Protein AF-R9IP20-F1 (afdb_monomer_lite)

Sequence (118 aa):
MFQKGMLQEALDYWNAAVARAPQTWQAYLRRGNRFQKLGRYKEALADYEQCFLIQDSPRLTDGLHSMAQLHEILEDYPAAIHDRERIINCLKEEYHTTSGEGINSQLREIERLKALIS

Radius of gyration: 16.02 Å; chains: 1; bounding box: 35×22×43 Å

Secondary structure (DSSP, 8-state):
-HHHHHHHHHHHHHHHHHTTS---HHHHHHHHHHHHHTT-HHHHHHHHHHHHHTPPSSPPSHHHHHHHHHHHHTT-HHHHHHHHHHHHHHHHHHH---SSHHHHHHHHHHHHHHHHH-

Structure (mmCIF, N/CA/C/O backbone):
data_AF-R9IP20-F1
#
_entry.id   AF-R9IP20-F1
#
loop_
_atom_site.group_PDB
_atom_site.id
_atom_site.type_symbol
_atom_site.label_atom_id
_atom_site.label_alt_id
_atom_site.label_comp_id
_atom_site.label_asym_id
_atom_site.label_entity_id
_atom_site.label_seq_id
_atom_site.pdbx_PDB_ins_code
_atom_site.Cartn_x
_atom_site.Cartn_y
_atom_site.Cartn_z
_atom_site.occupancy
_atom_site.B_iso_or_equiv
_atom_site.auth_seq_id
_atom_site.auth_comp_id
_atom_site.auth_asym_id
_atom_site.auth_atom_id
_atom_site.pdbx_PDB_model_num
ATOM 1 N N . MET A 1 1 ? -18.326 -0.448 -27.156 1.00 45.75 1 MET A N 1
ATOM 2 C CA . MET A 1 1 ? -17.419 -1.602 -27.375 1.00 45.75 1 MET A CA 1
ATOM 3 C C . MET A 1 1 ? -15.950 -1.218 -27.625 1.00 45.75 1 MET A C 1
ATOM 5 O O . MET A 1 1 ? -15.119 -2.109 -27.613 1.00 45.75 1 MET A O 1
ATOM 9 N N . PHE A 1 2 ? -15.584 0.067 -27.738 1.00 48.47 2 PHE A N 1
ATOM 10 C CA . PHE A 1 2 ? -14.192 0.490 -27.992 1.00 48.47 2 PHE A CA 1
ATOM 11 C C . PHE A 1 2 ? -13.239 0.383 -26.785 1.00 48.47 2 PHE A C 1
ATOM 13 O O . PHE A 1 2 ? -12.068 0.057 -26.945 1.00 48.47 2 PHE A O 1
ATOM 20 N N . GLN A 1 3 ? -13.740 0.590 -25.565 1.00 50.59 3 GLN A N 1
ATOM 21 C CA . GLN A 1 3 ? -12.896 0.697 -24.368 1.00 50.59 3 GLN A CA 1
ATOM 22 C C . GLN A 1 3 ? -12.200 -0.625 -23.996 1.00 50.59 3 GLN A C 1
ATOM 24 O O . GLN A 1 3 ? -11.031 -0.614 -23.630 1.00 50.59 3 GLN A O 1
ATOM 29 N N . LYS A 1 4 ? -12.883 -1.771 -24.155 1.00 51.72 4 LYS A N 1
ATOM 30 C CA . LYS A 1 4 ? -12.310 -3.101 -23.873 1.00 51.72 4 LYS A CA 1
ATOM 31 C C . LYS A 1 4 ? -11.199 -3.498 -24.856 1.00 51.72 4 LYS A C 1
ATOM 33 O O . LYS A 1 4 ? -10.219 -4.088 -24.423 1.00 5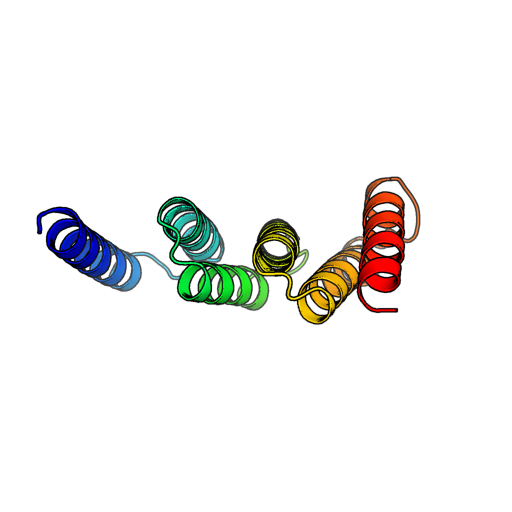1.72 4 LYS A O 1
ATOM 38 N N . GLY A 1 5 ? -11.332 -3.156 -26.141 1.00 59.88 5 GLY A N 1
ATOM 39 C CA . GLY A 1 5 ? -10.322 -3.475 -27.161 1.00 59.88 5 GLY A CA 1
ATOM 40 C C . GLY A 1 5 ? -9.026 -2.686 -26.967 1.00 59.88 5 GLY A C 1
ATOM 41 O O . GLY A 1 5 ? -7.949 -3.267 -26.932 1.00 59.88 5 GLY A O 1
ATOM 42 N N . MET A 1 6 ? -9.142 -1.380 -26.706 1.00 57.88 6 MET A N 1
ATOM 43 C CA . MET A 1 6 ? -7.983 -0.517 -26.434 1.00 57.88 6 MET A CA 1
ATOM 44 C C . MET A 1 6 ? -7.293 -0.859 -25.104 1.00 57.88 6 MET A C 1
ATOM 46 O O . MET A 1 6 ? -6.081 -0.710 -24.975 1.00 57.88 6 MET A O 1
ATOM 50 N N . LEU A 1 7 ? -8.056 -1.335 -24.111 1.00 58.38 7 LEU A N 1
ATOM 51 C CA . LEU A 1 7 ? -7.513 -1.835 -22.845 1.00 58.38 7 LEU A CA 1
ATOM 52 C C . LEU A 1 7 ? -6.666 -3.097 -23.043 1.00 58.38 7 LEU A C 1
ATOM 54 O O . LEU A 1 7 ? -5.625 -3.217 -22.399 1.00 58.38 7 LEU A O 1
ATOM 58 N N . GLN A 1 8 ? -7.094 -4.007 -23.923 1.00 61.00 8 GLN A N 1
ATOM 59 C CA . GLN A 1 8 ? -6.366 -5.241 -24.214 1.00 61.00 8 GLN A CA 1
ATOM 60 C C . GLN A 1 8 ? -5.093 -4.974 -25.029 1.00 61.00 8 GLN A C 1
ATOM 62 O O . GLN A 1 8 ? -4.034 -5.485 -24.687 1.00 61.00 8 GLN A O 1
ATOM 67 N N . GLU A 1 9 ? -5.147 -4.092 -26.028 1.00 62.69 9 GLU A N 1
ATOM 68 C CA . GLU A 1 9 ? -3.946 -3.693 -26.777 1.00 62.69 9 GLU A CA 1
ATOM 69 C C . GLU A 1 9 ? -2.934 -2.950 -25.900 1.00 62.69 9 GLU A C 1
ATOM 71 O O . GLU A 1 9 ? -1.733 -3.204 -25.987 1.00 62.69 9 GLU A O 1
ATOM 76 N N . ALA A 1 10 ? -3.399 -2.064 -25.011 1.00 63.00 10 ALA A N 1
ATOM 77 C CA . ALA A 1 10 ? -2.523 -1.418 -24.041 1.00 63.00 10 ALA A CA 1
ATOM 78 C C . ALA A 1 10 ? -1.863 -2.466 -23.138 1.00 63.00 10 ALA A C 1
ATOM 80 O O . ALA A 1 10 ? -0.656 -2.429 -22.926 1.00 63.00 10 ALA A O 1
ATOM 81 N N . LEU A 1 11 ? -2.641 -3.424 -22.638 1.00 64.50 11 LEU A N 1
ATOM 82 C CA . LEU A 1 11 ? -2.153 -4.554 -21.856 1.00 64.50 11 LEU A CA 1
ATOM 83 C C . LEU A 1 11 ? -1.049 -5.339 -22.551 1.00 64.50 11 LEU A C 1
ATOM 85 O O . LEU A 1 11 ? 0.000 -5.574 -21.954 1.00 64.50 11 LEU A O 1
ATOM 89 N N . ASP A 1 12 ? -1.281 -5.715 -23.801 1.00 70.69 12 ASP A N 1
ATOM 90 C CA . ASP A 1 12 ? -0.350 -6.521 -24.580 1.00 70.69 12 ASP A CA 1
ATOM 91 C C . ASP A 1 12 ? 0.921 -5.721 -24.897 1.00 70.69 12 ASP A C 1
ATOM 93 O O . ASP A 1 12 ? 2.033 -6.241 -24.768 1.00 70.69 12 ASP A O 1
ATOM 97 N N . TYR A 1 13 ? 0.782 -4.422 -25.185 1.00 65.31 13 TYR A N 1
ATOM 98 C CA . TYR A 1 13 ? 1.908 -3.500 -25.340 1.00 65.31 13 TYR A CA 1
ATOM 99 C C . TYR A 1 13 ? 2.738 -3.382 -24.051 1.00 65.31 13 TYR A C 1
ATOM 101 O O . TYR A 1 13 ? 3.968 -3.441 -24.095 1.00 65.31 13 TYR A O 1
ATOM 109 N N . TRP A 1 14 ? 2.091 -3.275 -22.885 1.00 60.09 14 TRP A N 1
ATOM 110 C CA . TRP A 1 14 ? 2.772 -3.187 -21.588 1.00 60.09 14 TRP A CA 1
ATOM 111 C C . TRP A 1 14 ? 3.408 -4.514 -21.161 1.00 60.09 14 TRP A C 1
ATOM 113 O O . TRP A 1 14 ? 4.510 -4.505 -20.615 1.00 60.09 14 TRP A O 1
ATOM 123 N N . ASN A 1 15 ? 2.772 -5.651 -21.440 1.00 63.28 15 ASN A N 1
ATOM 124 C CA . ASN A 1 15 ? 3.336 -6.976 -21.183 1.00 63.28 15 ASN A CA 1
ATOM 125 C C . ASN A 1 15 ? 4.578 -7.224 -22.052 1.00 63.28 15 ASN A C 1
ATOM 127 O O . ASN A 1 15 ? 5.607 -7.666 -21.542 1.00 63.28 15 ASN A O 1
ATOM 131 N N . ALA A 1 16 ? 4.527 -6.855 -23.335 1.00 64.00 16 ALA A N 1
ATOM 132 C CA . ALA A 1 16 ? 5.681 -6.920 -24.230 1.00 64.00 16 ALA A CA 1
ATOM 133 C C . ALA A 1 16 ? 6.797 -5.936 -23.830 1.00 64.00 16 ALA A C 1
ATOM 135 O O . ALA A 1 16 ? 7.978 -6.246 -23.995 1.00 64.00 16 ALA A O 1
ATOM 136 N N . ALA A 1 17 ? 6.445 -4.765 -23.289 1.00 58.25 17 ALA A N 1
ATOM 137 C CA . ALA A 1 17 ? 7.410 -3.796 -22.775 1.00 58.25 17 ALA A CA 1
ATOM 138 C C . ALA A 1 17 ? 8.107 -4.295 -21.500 1.00 58.25 17 ALA A C 1
ATOM 140 O O . ALA A 1 17 ? 9.321 -4.165 -21.395 1.00 58.25 17 ALA A O 1
ATOM 141 N N .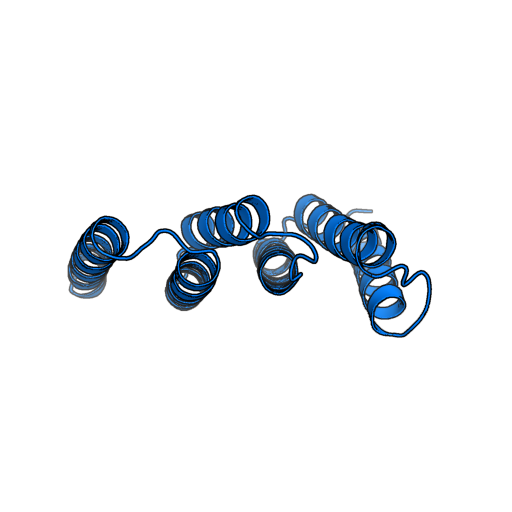 VAL A 1 18 ? 7.385 -4.925 -20.566 1.00 57.25 18 VAL A N 1
ATOM 142 C CA . VAL A 1 18 ? 7.984 -5.529 -19.359 1.00 57.25 18 VAL A CA 1
ATOM 143 C C . VAL A 1 18 ? 8.817 -6.769 -19.685 1.00 57.25 18 VAL A C 1
ATOM 145 O O . VAL A 1 18 ? 9.829 -7.001 -19.037 1.00 57.25 18 VAL A O 1
ATOM 148 N N . ALA A 1 19 ? 8.478 -7.510 -20.742 1.00 61.41 19 ALA A N 1
ATOM 149 C CA . ALA A 1 19 ? 9.325 -8.592 -21.246 1.00 61.41 19 ALA A CA 1
ATOM 150 C C . ALA A 1 19 ? 10.654 -8.101 -21.865 1.00 61.41 19 ALA A C 1
ATOM 152 O O . ALA A 1 19 ? 11.571 -8.899 -22.045 1.00 61.41 19 ALA A O 1
ATOM 153 N N . ARG A 1 20 ? 10.761 -6.809 -22.219 1.00 56.44 20 ARG A N 1
ATOM 154 C CA . ARG A 1 20 ? 11.929 -6.215 -22.901 1.00 56.44 20 ARG A CA 1
ATOM 155 C C . ARG A 1 20 ? 12.686 -5.177 -22.073 1.00 56.44 20 ARG A C 1
ATOM 157 O O . ARG A 1 20 ? 13.824 -4.861 -22.410 1.00 56.44 20 ARG A O 1
ATOM 164 N N . ALA A 1 21 ? 12.077 -4.634 -21.024 1.00 56.78 21 ALA A N 1
ATOM 165 C CA . ALA A 1 21 ? 12.726 -3.732 -20.087 1.00 56.78 21 ALA A CA 1
ATOM 166 C C . ALA A 1 21 ? 13.398 -4.538 -18.966 1.00 56.78 21 ALA A C 1
ATOM 168 O O . ALA A 1 21 ? 12.850 -5.557 -18.540 1.00 56.78 21 ALA A O 1
ATOM 169 N N . PRO A 1 22 ? 14.551 -4.092 -18.440 1.00 62.28 22 PRO A N 1
ATOM 170 C CA . PRO A 1 22 ? 15.051 -4.638 -17.188 1.00 62.28 22 PRO A CA 1
ATOM 171 C C . PRO A 1 22 ? 13.947 -4.517 -16.128 1.00 62.28 22 PRO A C 1
ATOM 173 O O . PRO A 1 22 ? 13.324 -3.461 -15.995 1.00 62.28 22 PRO A O 1
ATOM 176 N N . GLN A 1 23 ? 13.670 -5.619 -15.428 1.00 71.81 23 GLN A N 1
ATOM 177 C CA . GLN A 1 23 ? 12.670 -5.709 -14.362 1.00 71.81 23 GLN A CA 1
ATOM 178 C C . GLN A 1 23 ? 13.137 -4.897 -13.150 1.00 71.81 23 GLN A C 1
ATOM 180 O O . GLN A 1 23 ? 13.583 -5.451 -12.152 1.00 71.81 23 GLN A O 1
ATOM 185 N N . THR A 1 24 ? 13.103 -3.572 -13.259 1.00 87.62 24 THR A N 1
ATOM 186 C CA . THR A 1 24 ? 13.487 -2.673 -12.175 1.00 87.62 24 THR A CA 1
ATOM 187 C C . THR A 1 24 ? 12.267 -2.271 -11.366 1.00 87.62 24 THR A C 1
ATOM 189 O O . THR A 1 24 ? 11.145 -2.204 -11.879 1.00 87.62 24 THR A O 1
ATOM 192 N N . TRP A 1 25 ? 12.477 -1.937 -10.096 1.00 92.00 25 TRP A N 1
ATOM 193 C CA . TRP A 1 25 ? 11.387 -1.492 -9.236 1.00 92.00 25 TRP A CA 1
ATOM 194 C C . TRP A 1 25 ? 10.688 -0.242 -9.794 1.00 92.00 25 TRP A C 1
ATOM 196 O O . TRP A 1 25 ? 9.467 -0.123 -9.706 1.00 92.00 25 TRP A O 1
ATOM 206 N N . GLN A 1 26 ? 11.421 0.661 -10.466 1.00 91.56 26 GLN A N 1
ATOM 207 C CA . GLN A 1 26 ? 10.836 1.849 -11.099 1.00 91.56 26 GLN A CA 1
ATOM 208 C C . GLN A 1 26 ? 9.841 1.476 -12.203 1.00 91.56 26 GLN A C 1
ATOM 210 O O . GLN A 1 26 ? 8.860 2.194 -12.410 1.00 91.56 26 GLN A O 1
ATOM 215 N N . ALA A 1 27 ? 10.099 0.393 -12.943 1.00 89.25 27 ALA A N 1
ATOM 216 C CA . ALA A 1 27 ? 9.213 -0.065 -14.006 1.00 89.25 27 ALA A CA 1
ATOM 217 C C . ALA A 1 27 ? 7.884 -0.563 -13.423 1.00 89.25 27 ALA A C 1
ATOM 219 O O . ALA A 1 27 ? 6.824 -0.142 -13.893 1.00 89.25 27 ALA A O 1
ATOM 220 N N . TYR A 1 28 ? 7.939 -1.362 -12.353 1.00 91.50 28 TYR A N 1
ATOM 221 C CA . TYR A 1 28 ? 6.749 -1.814 -11.632 1.00 91.50 28 TYR A CA 1
ATOM 222 C C . TYR A 1 28 ? 5.972 -0.645 -11.018 1.00 91.50 28 TYR A C 1
ATOM 224 O O . TYR A 1 28 ? 4.775 -0.525 -11.264 1.00 91.50 28 TYR A O 1
ATOM 232 N N . LEU A 1 29 ? 6.641 0.306 -10.352 1.00 94.44 29 LEU A N 1
ATOM 233 C CA . LEU A 1 29 ? 5.980 1.506 -9.821 1.00 94.44 29 LEU A CA 1
ATOM 234 C C . LEU A 1 29 ? 5.252 2.293 -10.918 1.00 94.44 29 LEU A C 1
ATOM 236 O O . LEU A 1 29 ? 4.111 2.728 -10.750 1.00 94.44 29 LEU A O 1
ATOM 240 N N . ARG A 1 30 ? 5.900 2.492 -12.073 1.00 92.56 30 ARG A N 1
ATOM 241 C CA . ARG A 1 30 ? 5.305 3.223 -13.201 1.00 92.56 30 ARG A CA 1
ATOM 242 C C . ARG A 1 30 ? 4.130 2.466 -13.807 1.00 92.56 30 ARG A C 1
ATOM 244 O O . ARG A 1 30 ? 3.144 3.113 -14.155 1.00 92.56 30 ARG A O 1
ATOM 251 N N . ARG A 1 31 ? 4.217 1.140 -13.943 1.00 90.38 31 ARG A N 1
ATOM 252 C CA . ARG A 1 31 ? 3.136 0.313 -14.493 1.00 90.38 31 ARG A CA 1
ATOM 253 C C . ARG A 1 31 ? 1.942 0.245 -13.536 1.00 90.38 31 ARG A C 1
ATOM 255 O O . ARG A 1 31 ? 0.827 0.513 -13.985 1.00 90.38 31 ARG A O 1
ATOM 262 N N . GLY A 1 32 ? 2.180 0.089 -12.233 1.00 94.50 32 GLY A N 1
ATOM 263 C CA . GLY A 1 32 ? 1.146 0.164 -11.198 1.00 94.50 32 GLY A CA 1
ATOM 264 C C . GLY A 1 32 ? 0.378 1.488 -11.237 1.00 94.50 32 GLY A C 1
ATOM 265 O O . GLY A 1 32 ? -0.849 1.495 -11.325 1.00 94.50 32 GLY A O 1
ATOM 266 N N . ASN A 1 33 ? 1.093 2.612 -11.363 1.00 94.12 33 ASN A N 1
ATOM 267 C CA . ASN A 1 33 ? 0.490 3.940 -11.549 1.00 94.12 33 ASN A CA 1
ATOM 268 C C . ASN A 1 33 ? -0.406 4.036 -12.793 1.00 94.12 33 ASN A C 1
ATOM 270 O O . ASN A 1 33 ? -1.413 4.750 -12.798 1.00 94.12 33 ASN A O 1
ATOM 274 N N . ARG A 1 34 ? -0.048 3.348 -13.884 1.00 91.31 34 ARG A N 1
ATOM 275 C CA . ARG A 1 34 ? -0.879 3.306 -15.096 1.00 91.31 34 ARG A CA 1
ATOM 276 C C . ARG A 1 34 ? -2.106 2.433 -14.892 1.00 91.31 34 ARG A C 1
ATOM 278 O O . ARG A 1 34 ? -3.191 2.865 -15.270 1.00 91.31 34 ARG A O 1
ATOM 285 N N . PHE A 1 35 ? -1.964 1.269 -14.267 1.00 90.88 35 PHE A N 1
ATOM 286 C CA . PHE A 1 35 ? -3.101 0.410 -13.950 1.00 90.88 35 PHE A CA 1
ATOM 287 C C . PHE A 1 35 ? -4.088 1.086 -12.999 1.00 90.88 35 PHE A C 1
ATOM 289 O O . PHE A 1 35 ? -5.285 1.079 -13.284 1.00 90.88 35 PHE A O 1
ATOM 296 N N . GLN A 1 36 ? -3.609 1.787 -11.970 1.00 92.88 36 GLN A N 1
ATOM 297 C CA . GLN A 1 36 ? -4.463 2.559 -11.067 1.00 92.88 36 GLN A CA 1
ATOM 298 C C . GLN A 1 36 ? -5.274 3.619 -11.825 1.00 92.88 36 GLN A C 1
ATOM 300 O O . GLN A 1 36 ? -6.489 3.700 -11.658 1.00 92.88 36 GLN A O 1
ATOM 305 N N . LYS A 1 37 ? -4.639 4.386 -12.725 1.00 91.06 37 LYS A N 1
ATOM 306 C CA . LYS A 1 37 ? -5.331 5.382 -13.569 1.00 91.06 37 LYS A CA 1
ATOM 307 C C . LYS A 1 37 ? -6.362 4.772 -14.522 1.00 91.06 37 LYS A C 1
ATOM 309 O O . LYS A 1 37 ? -7.284 5.465 -14.935 1.00 91.06 37 LYS A O 1
ATOM 314 N N . LEU A 1 38 ? -6.202 3.500 -14.879 1.00 89.50 38 LEU A N 1
ATOM 315 C CA . LEU A 1 38 ? -7.135 2.748 -15.721 1.00 89.50 38 LEU A CA 1
ATOM 316 C C . LEU A 1 38 ? -8.233 2.033 -14.911 1.00 89.50 38 LEU A C 1
ATOM 318 O O . LEU A 1 38 ? -9.019 1.295 -15.501 1.00 89.50 38 LEU A O 1
ATOM 322 N N . GLY A 1 39 ? -8.283 2.205 -13.584 1.00 89.19 39 GLY A N 1
ATOM 323 C CA . GLY A 1 39 ? -9.225 1.497 -12.706 1.00 89.19 39 GLY A CA 1
ATOM 324 C C . GLY A 1 39 ? -8.890 0.015 -12.497 1.00 89.19 39 GLY A C 1
ATOM 325 O O . GLY A 1 39 ? -9.695 -0.746 -11.967 1.00 89.19 39 GLY A O 1
ATOM 326 N N . ARG A 1 40 ? -7.703 -0.422 -12.926 1.00 91.50 40 ARG A N 1
ATOM 327 C CA . ARG A 1 40 ? -7.228 -1.807 -12.834 1.00 91.50 40 ARG A CA 1
ATOM 328 C C . ARG A 1 40 ? -6.473 -2.018 -11.535 1.00 91.50 40 ARG A C 1
ATOM 330 O O . ARG A 1 40 ? -5.251 -2.119 -11.486 1.00 91.50 40 ARG A O 1
ATOM 337 N N . TYR A 1 41 ? -7.239 -1.977 -10.457 1.00 93.56 41 TYR A N 1
ATOM 338 C CA . TYR A 1 41 ? -6.701 -1.875 -9.110 1.00 93.56 41 TYR A CA 1
ATOM 339 C C . TYR A 1 41 ? -5.956 -3.131 -8.657 1.00 93.56 41 TYR A C 1
ATOM 341 O O . TYR A 1 41 ? -4.903 -3.014 -8.041 1.00 93.56 41 TYR A O 1
ATOM 349 N N . LYS A 1 42 ? -6.422 -4.326 -9.035 1.00 92.75 42 LYS A N 1
ATOM 350 C CA . LYS A 1 42 ? -5.743 -5.585 -8.685 1.00 92.75 42 LYS A CA 1
ATOM 351 C C . LYS A 1 42 ? -4.345 -5.664 -9.296 1.00 92.75 42 LYS A C 1
ATOM 353 O O . LYS A 1 42 ? -3.392 -6.041 -8.625 1.00 92.75 42 LYS A O 1
ATOM 358 N N . GLU A 1 43 ? -4.220 -5.279 -10.560 1.00 92.00 43 GLU A N 1
ATOM 359 C CA . GLU A 1 43 ? -2.943 -5.259 -11.267 1.00 92.00 43 GLU A CA 1
ATOM 360 C C . GLU A 1 43 ? -2.025 -4.151 -10.743 1.00 92.00 43 GLU A C 1
ATOM 362 O O . GLU A 1 43 ? -0.819 -4.359 -10.638 1.00 92.00 43 GLU A O 1
ATOM 367 N N . ALA A 1 44 ? -2.589 -3.002 -10.355 1.00 95.69 44 ALA A N 1
ATOM 368 C CA . ALA A 1 44 ? -1.831 -1.935 -9.711 1.00 95.69 44 ALA A CA 1
ATOM 369 C C . ALA A 1 44 ? -1.226 -2.380 -8.372 1.00 95.69 44 ALA A C 1
ATOM 371 O O . ALA A 1 44 ? -0.035 -2.178 -8.155 1.00 95.69 44 ALA A O 1
ATOM 372 N N . LEU A 1 45 ? -2.021 -3.029 -7.514 1.00 97.12 45 LEU A N 1
ATOM 373 C CA . LEU A 1 45 ? -1.563 -3.568 -6.229 1.00 97.12 45 LEU A CA 1
ATOM 374 C C . LEU A 1 45 ? -0.436 -4.589 -6.413 1.00 97.12 45 LEU A C 1
ATOM 376 O O . LEU A 1 45 ? 0.585 -4.499 -5.738 1.00 97.12 45 LEU A O 1
ATOM 380 N N . ALA A 1 46 ? -0.586 -5.517 -7.364 1.00 94.44 46 ALA A N 1
ATOM 381 C CA . ALA A 1 46 ? 0.449 -6.506 -7.661 1.00 94.44 46 ALA A CA 1
ATOM 382 C C . ALA A 1 46 ? 1.771 -5.849 -8.097 1.00 94.44 46 ALA A C 1
ATOM 384 O O . ALA A 1 46 ? 2.844 -6.259 -7.655 1.00 94.44 46 ALA A O 1
ATOM 385 N N . ASP A 1 47 ? 1.701 -4.811 -8.930 1.00 94.94 47 ASP A N 1
ATOM 386 C CA . ASP A 1 47 ? 2.881 -4.070 -9.374 1.00 94.94 47 ASP A CA 1
ATOM 387 C C . ASP A 1 47 ? 3.529 -3.255 -8.255 1.00 94.94 47 ASP A C 1
ATOM 389 O O . ASP A 1 47 ? 4.754 -3.211 -8.157 1.00 94.94 47 ASP A O 1
ATOM 393 N N . TYR A 1 48 ? 2.744 -2.615 -7.395 1.00 97.31 48 TYR A N 1
ATOM 394 C CA . TYR A 1 48 ? 3.296 -1.894 -6.252 1.00 97.31 48 TYR A CA 1
ATOM 395 C C . TYR A 1 48 ? 3.976 -2.831 -5.250 1.00 97.31 48 TYR A C 1
ATOM 397 O O . TYR A 1 48 ? 5.051 -2.497 -4.751 1.00 97.31 48 TYR A O 1
ATOM 405 N N . GLU A 1 49 ? 3.424 -4.025 -5.033 1.00 96.94 49 GLU A N 1
ATOM 406 C CA . GLU A 1 49 ? 4.057 -5.041 -4.192 1.00 96.94 49 GLU A CA 1
ATOM 407 C C . GLU A 1 49 ? 5.379 -5.521 -4.804 1.00 96.94 49 GLU A C 1
ATOM 409 O O . GLU A 1 49 ? 6.409 -5.526 -4.133 1.00 96.94 49 GLU A O 1
ATOM 414 N N . GLN A 1 50 ? 5.390 -5.847 -6.103 1.00 93.81 50 GLN A N 1
ATOM 415 C CA . GLN A 1 50 ? 6.628 -6.224 -6.792 1.00 93.81 50 GLN A CA 1
ATOM 416 C C . GLN A 1 50 ? 7.669 -5.107 -6.733 1.00 93.81 50 GLN A C 1
ATOM 418 O O . GLN A 1 50 ? 8.830 -5.385 -6.448 1.00 93.81 50 GLN A O 1
ATOM 423 N N . CYS A 1 51 ? 7.260 -3.848 -6.929 1.00 94.88 51 CYS A N 1
ATOM 424 C CA . CYS A 1 51 ? 8.140 -2.694 -6.772 1.00 94.88 51 CYS A CA 1
ATOM 425 C C . CYS A 1 51 ? 8.843 -2.704 -5.412 1.00 94.88 51 CYS A C 1
ATOM 427 O O . CYS A 1 51 ? 10.051 -2.509 -5.375 1.00 94.88 51 CYS A O 1
ATOM 429 N N . PHE A 1 52 ? 8.120 -2.928 -4.315 1.00 95.38 52 PHE A N 1
ATOM 430 C CA . PHE A 1 52 ? 8.710 -2.940 -2.976 1.00 95.38 52 PHE A CA 1
ATOM 431 C C . PHE A 1 52 ? 9.634 -4.148 -2.746 1.00 95.38 52 PHE A C 1
ATOM 433 O O . PHE A 1 52 ? 10.691 -4.013 -2.130 1.00 95.38 52 PHE A O 1
ATOM 440 N N . LEU A 1 53 ? 9.264 -5.328 -3.255 1.00 94.25 53 LEU A N 1
ATOM 441 C CA . LEU A 1 53 ? 10.012 -6.572 -3.037 1.00 94.25 53 LEU A CA 1
ATOM 442 C C . LEU A 1 53 ? 11.380 -6.607 -3.726 1.00 94.25 53 LEU A C 1
ATOM 444 O O . LEU A 1 53 ? 12.297 -7.229 -3.198 1.00 94.25 53 LEU A O 1
ATOM 448 N N . ILE A 1 54 ? 11.518 -5.969 -4.891 1.00 93.06 54 ILE A N 1
ATOM 449 C CA . ILE A 1 54 ? 12.762 -6.015 -5.678 1.00 93.06 54 ILE A CA 1
ATOM 450 C C . ILE A 1 54 ? 13.654 -4.776 -5.496 1.00 93.06 54 ILE A C 1
ATOM 452 O O . ILE A 1 54 ? 14.633 -4.614 -6.224 1.00 93.06 54 ILE A O 1
ATOM 456 N N . GLN A 1 55 ? 13.296 -3.862 -4.589 1.00 92.12 55 GLN A N 1
ATOM 457 C CA . GLN A 1 55 ? 14.145 -2.725 -4.234 1.00 92.12 55 GLN A CA 1
ATOM 458 C C . GLN A 1 55 ? 15.299 -3.164 -3.334 1.00 92.12 55 GLN A C 1
ATOM 460 O O . GLN A 1 55 ? 15.100 -3.895 -2.364 1.00 92.12 55 GLN A O 1
ATOM 465 N N . ASP A 1 56 ? 16.484 -2.626 -3.611 1.00 91.75 56 ASP A N 1
ATOM 466 C CA . ASP A 1 56 ? 17.594 -2.661 -2.666 1.00 91.75 56 ASP A CA 1
ATOM 467 C C . ASP A 1 56 ? 17.337 -1.690 -1.502 1.00 91.75 56 ASP A C 1
ATOM 469 O O . ASP A 1 56 ? 16.670 -0.664 -1.658 1.00 91.75 56 ASP A O 1
ATOM 473 N N . SER A 1 57 ? 17.898 -2.005 -0.335 1.00 89.81 57 SER A N 1
ATOM 474 C CA . SER A 1 57 ? 17.857 -1.130 0.839 1.00 89.81 57 SER A CA 1
ATOM 475 C C . SER A 1 57 ? 18.729 0.123 0.624 1.00 89.81 57 SER A C 1
ATOM 477 O O . SER A 1 57 ? 19.858 -0.008 0.144 1.00 89.81 57 SER A O 1
ATOM 479 N N . PRO A 1 58 ? 18.293 1.322 1.053 1.00 91.94 58 PRO A N 1
ATOM 480 C CA . PRO A 1 58 ? 17.010 1.598 1.689 1.00 91.94 58 PRO A CA 1
ATOM 481 C C . PRO A 1 58 ? 15.861 1.718 0.669 1.00 91.94 58 PRO A C 1
ATOM 483 O O . PRO A 1 58 ? 15.960 2.438 -0.329 1.00 91.94 58 PRO A O 1
ATOM 486 N N . ARG A 1 59 ? 14.763 1.015 0.942 1.00 94.06 59 ARG A N 1
ATOM 487 C CA . ARG A 1 59 ? 13.587 0.875 0.085 1.00 94.06 59 ARG A CA 1
ATOM 488 C C . ARG A 1 59 ? 12.686 2.096 0.169 1.00 94.06 59 ARG A C 1
ATOM 490 O O . ARG A 1 59 ? 12.456 2.663 1.233 1.00 94.06 59 ARG A O 1
ATOM 497 N N . LEU A 1 60 ? 12.106 2.459 -0.968 1.00 94.06 60 LEU A N 1
ATOM 498 C CA . LEU A 1 60 ? 11.153 3.557 -1.049 1.00 94.0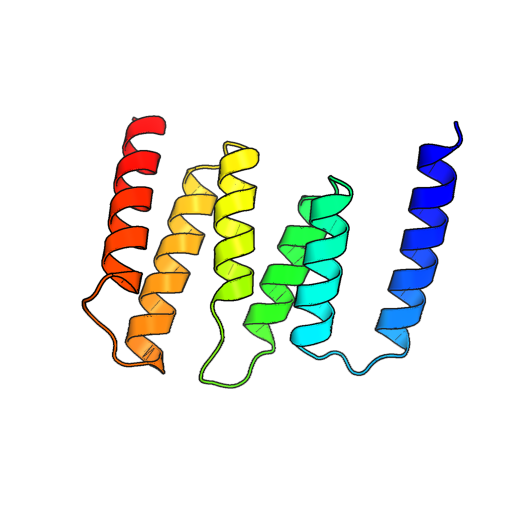6 60 LEU A CA 1
ATOM 499 C C . LEU A 1 60 ? 9.748 3.081 -0.686 1.00 94.06 60 LEU A C 1
ATOM 501 O O . LEU A 1 60 ? 9.307 2.003 -1.083 1.00 94.06 60 LEU A O 1
ATOM 505 N N . THR A 1 61 ? 8.997 3.937 -0.001 1.00 95.94 61 THR A N 1
ATOM 506 C CA . THR A 1 61 ? 7.643 3.618 0.462 1.00 95.94 61 THR A CA 1
ATOM 507 C C . THR A 1 61 ? 6.541 4.061 -0.504 1.00 95.94 61 THR A C 1
ATOM 509 O O . THR A 1 61 ? 5.371 3.810 -0.231 1.00 95.94 61 THR A O 1
ATOM 512 N N . ASP A 1 62 ? 6.862 4.678 -1.649 1.00 95.69 62 ASP A N 1
ATOM 513 C CA . ASP A 1 62 ? 5.890 5.183 -2.638 1.00 95.69 62 ASP A CA 1
ATOM 514 C C . ASP A 1 62 ? 4.896 4.112 -3.120 1.00 95.69 62 ASP A C 1
ATOM 516 O O . ASP A 1 62 ? 3.699 4.379 -3.269 1.00 95.69 62 ASP A O 1
ATOM 520 N N . GLY A 1 63 ? 5.386 2.887 -3.344 1.00 96.50 63 GLY A N 1
ATOM 521 C CA . GLY A 1 63 ? 4.543 1.745 -3.704 1.00 96.50 63 GLY A CA 1
ATOM 522 C C . GLY A 1 63 ? 3.543 1.419 -2.595 1.00 96.50 63 GLY A C 1
ATOM 523 O O . GLY A 1 63 ? 2.346 1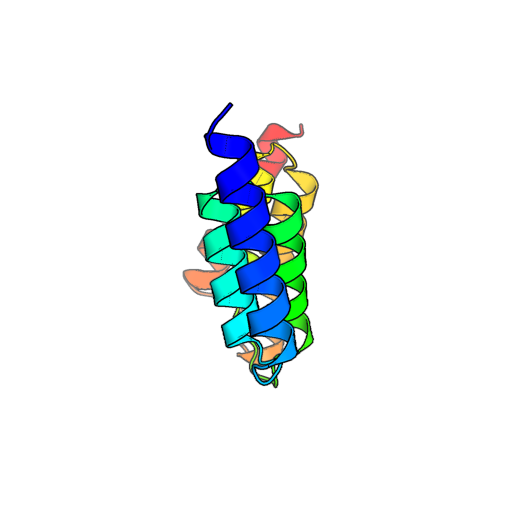.340 -2.856 1.00 96.50 63 GLY A O 1
ATOM 524 N N . LEU A 1 64 ? 4.012 1.347 -1.345 1.00 97.94 64 LEU A N 1
ATOM 525 C CA . LEU A 1 64 ? 3.164 1.096 -0.176 1.00 97.94 64 LEU A CA 1
ATOM 526 C C . LEU A 1 64 ? 2.151 2.221 0.060 1.00 97.94 64 LEU A C 1
ATOM 528 O O . LEU A 1 64 ? 0.998 1.946 0.375 1.00 97.94 64 LEU A O 1
ATOM 532 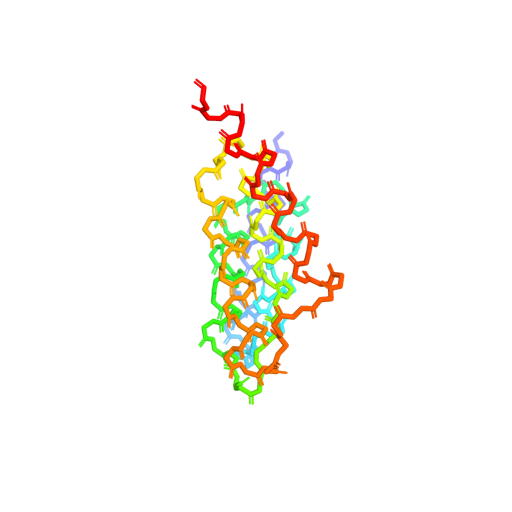N N . HIS A 1 65 ? 2.537 3.485 -0.144 1.00 98.06 65 HIS A N 1
ATOM 533 C CA . HIS A 1 65 ? 1.603 4.613 -0.068 1.00 98.06 65 HIS A CA 1
ATOM 534 C C . HIS A 1 65 ? 0.484 4.481 -1.099 1.00 98.06 65 HIS A C 1
ATOM 536 O O . HIS A 1 65 ? -0.682 4.719 -0.781 1.00 98.06 65 HIS A O 1
ATOM 542 N N . SER A 1 66 ? 0.837 4.077 -2.319 1.00 98.12 66 SER A N 1
ATOM 543 C CA . SER A 1 66 ? -0.130 3.871 -3.394 1.00 98.12 66 SER A CA 1
ATOM 544 C C . SER A 1 66 ? -1.059 2.689 -3.096 1.00 98.12 66 SER A C 1
ATOM 546 O O . SER A 1 66 ? -2.256 2.782 -3.360 1.00 98.12 66 SER A O 1
ATOM 548 N N . MET A 1 67 ? -0.540 1.608 -2.501 1.00 98.50 67 MET A N 1
ATOM 549 C CA . MET A 1 67 ? -1.346 0.465 -2.054 1.00 98.50 67 MET A CA 1
ATOM 550 C C . MET A 1 67 ? -2.306 0.845 -0.928 1.00 98.50 67 MET A C 1
ATOM 552 O O . MET A 1 67 ? -3.499 0.593 -1.065 1.00 98.50 67 MET A O 1
ATOM 556 N N . ALA A 1 68 ? -1.830 1.537 0.111 1.00 98.38 68 ALA A N 1
ATOM 557 C CA . ALA A 1 68 ? -2.665 1.987 1.223 1.00 98.38 68 ALA A CA 1
ATOM 558 C C . ALA A 1 68 ? -3.842 2.843 0.734 1.00 98.38 68 ALA A C 1
ATOM 560 O O . ALA A 1 68 ? -4.995 2.549 1.035 1.00 98.38 68 ALA A O 1
ATOM 561 N N . GLN A 1 69 ? -3.568 3.857 -0.096 1.00 97.81 69 GLN A N 1
ATOM 562 C CA . GLN A 1 69 ? -4.612 4.699 -0.689 1.00 97.81 69 GLN A CA 1
ATOM 563 C C . GLN A 1 69 ? -5.601 3.890 -1.524 1.00 97.81 69 GLN A C 1
ATOM 565 O O . GLN A 1 69 ? -6.800 4.165 -1.520 1.00 97.81 69 GLN A O 1
ATOM 570 N N . LEU A 1 70 ? -5.105 2.905 -2.269 1.00 97.81 70 LEU A N 1
ATOM 571 C CA . LEU A 1 70 ? -5.948 2.108 -3.134 1.00 97.81 70 LEU A CA 1
ATOM 572 C C . LEU A 1 70 ? -6.833 1.137 -2.345 1.00 97.81 70 LEU A C 1
ATOM 574 O O . LEU A 1 70 ? -8.012 1.013 -2.663 1.00 97.81 70 LEU A O 1
ATOM 578 N N . HIS A 1 71 ? -6.305 0.506 -1.299 1.00 98.38 71 HIS A N 1
ATOM 579 C CA . HIS A 1 71 ? -7.094 -0.307 -0.380 1.00 98.38 71 HIS A CA 1
ATOM 580 C C . HIS A 1 71 ? -8.168 0.525 0.335 1.00 98.38 71 HIS A C 1
ATOM 582 O O . HIS A 1 71 ? -9.293 0.058 0.466 1.00 98.38 71 HIS A O 1
ATOM 588 N N . GLU A 1 72 ? -7.897 1.788 0.679 1.00 96.88 72 GLU A N 1
ATOM 589 C CA . GLU A 1 72 ? -8.931 2.689 1.213 1.00 96.88 72 GLU A CA 1
ATOM 590 C C . GLU A 1 72 ? -10.035 3.015 0.204 1.00 96.88 72 GLU A C 1
ATOM 592 O O . GLU A 1 72 ? -11.208 3.010 0.570 1.00 96.88 72 GLU A O 1
ATOM 597 N N . ILE A 1 73 ? -9.685 3.276 -1.063 1.00 95.62 73 ILE A N 1
ATOM 598 C CA . ILE A 1 73 ? -10.666 3.491 -2.146 1.00 95.62 73 ILE A CA 1
ATOM 599 C C . ILE A 1 73 ? -11.539 2.247 -2.350 1.00 95.62 73 ILE A C 1
ATOM 601 O O . ILE A 1 73 ? -12.708 2.362 -2.709 1.00 95.62 73 ILE A O 1
ATOM 605 N N . LEU A 1 74 ? -10.962 1.065 -2.143 1.00 95.94 74 LEU A N 1
ATOM 606 C CA . LEU A 1 74 ? -11.651 -0.221 -2.222 1.00 95.94 74 LEU A CA 1
ATOM 607 C C . LEU A 1 74 ? -12.408 -0.587 -0.936 1.00 95.94 74 LEU A C 1
ATOM 609 O O . LEU A 1 74 ? -12.995 -1.664 -0.891 1.00 95.94 74 LEU A O 1
ATOM 613 N N . GLU A 1 75 ? -12.381 0.279 0.082 1.00 96.50 75 GLU A N 1
ATOM 614 C CA . GLU A 1 75 ? -12.948 0.048 1.419 1.00 96.50 75 GLU A CA 1
ATOM 615 C C . GLU A 1 75 ? -12.371 -1.194 2.134 1.00 96.50 75 GLU A C 1
ATOM 617 O O . GLU A 1 75 ? -12.925 -1.684 3.116 1.00 96.50 75 GLU A O 1
ATOM 622 N N . ASP A 1 76 ? -11.201 -1.672 1.697 1.00 97.75 76 ASP A N 1
ATOM 623 C CA . ASP A 1 76 ? -10.412 -2.697 2.383 1.00 97.75 76 ASP A CA 1
ATOM 624 C C . ASP A 1 76 ? -9.525 -2.033 3.446 1.00 97.75 76 ASP A C 1
ATOM 626 O O . ASP A 1 76 ? -8.301 -1.914 3.333 1.00 97.75 76 ASP A O 1
ATOM 630 N N . TYR A 1 77 ? -10.178 -1.519 4.486 1.00 98.06 77 TYR A N 1
ATOM 631 C CA . TYR A 1 77 ? -9.505 -0.818 5.575 1.00 98.06 77 TYR A CA 1
ATOM 632 C C . TYR A 1 77 ? -8.467 -1.680 6.321 1.00 98.06 77 TYR A C 1
ATOM 634 O O . TYR A 1 77 ? -7.411 -1.135 6.656 1.00 98.06 77 TYR A O 1
ATOM 642 N N . PRO A 1 78 ? -8.674 -2.996 6.555 1.00 98.44 78 PRO A N 1
ATOM 643 C CA . PRO A 1 78 ? -7.633 -3.854 7.117 1.00 98.44 78 PRO A CA 1
ATOM 644 C C . PRO A 1 78 ? -6.353 -3.888 6.270 1.00 98.44 78 PRO A C 1
ATOM 646 O O . PRO A 1 78 ? -5.260 -3.728 6.819 1.00 98.44 78 PRO A O 1
ATOM 649 N N . ALA A 1 79 ? -6.465 -4.040 4.946 1.00 98.00 79 ALA A N 1
ATOM 650 C CA . ALA A 1 79 ? -5.298 -4.035 4.066 1.00 98.00 79 ALA A CA 1
ATOM 651 C C . ALA A 1 79 ? -4.615 -2.656 4.020 1.00 98.00 79 ALA A C 1
ATOM 653 O O . ALA A 1 79 ? -3.387 -2.569 4.069 1.00 98.00 79 ALA A O 1
ATOM 654 N N . ALA A 1 80 ? -5.394 -1.570 4.023 1.00 98.50 80 ALA A N 1
ATOM 655 C CA . ALA A 1 80 ? -4.853 -0.214 4.085 1.00 98.50 80 ALA A CA 1
ATOM 656 C C . ALA A 1 80 ? -4.060 0.057 5.375 1.00 98.50 80 ALA A C 1
ATOM 658 O O . ALA A 1 80 ? -2.986 0.663 5.324 1.00 98.50 80 ALA A O 1
ATOM 659 N N . ILE A 1 81 ? -4.558 -0.402 6.529 1.00 98.69 81 ILE A N 1
ATOM 660 C CA . ILE A 1 81 ? -3.841 -0.308 7.811 1.00 98.69 81 ILE A CA 1
ATOM 661 C C . ILE A 1 81 ? -2.519 -1.072 7.728 1.00 98.69 81 ILE A C 1
ATOM 663 O O . ILE A 1 81 ? -1.475 -0.510 8.058 1.00 98.69 81 ILE A O 1
ATOM 667 N N . HIS A 1 82 ? -2.552 -2.308 7.229 1.00 98.56 82 HIS A N 1
ATOM 668 C CA . HIS A 1 82 ? -1.358 -3.135 7.075 1.00 98.56 82 HIS A CA 1
ATOM 669 C C . HIS A 1 82 ? -0.290 -2.461 6.192 1.00 98.56 82 HIS A C 1
ATOM 671 O O . HIS A 1 82 ? 0.887 -2.422 6.553 1.00 98.56 82 HIS A O 1
ATOM 677 N N . ASP A 1 83 ? -0.676 -1.853 5.068 1.00 98.56 83 ASP A N 1
ATOM 678 C CA . ASP A 1 83 ? 0.275 -1.132 4.212 1.00 98.56 83 ASP A CA 1
ATOM 679 C C . ASP A 1 83 ? 0.874 0.102 4.902 1.00 98.56 83 ASP A C 1
ATOM 681 O O . ASP A 1 83 ? 2.069 0.380 4.765 1.00 98.56 83 ASP A O 1
ATOM 685 N N . ARG A 1 84 ? 0.082 0.821 5.707 1.00 98.56 84 ARG A N 1
ATOM 686 C CA . ARG A 1 84 ? 0.565 1.953 6.518 1.00 98.56 84 ARG A CA 1
ATOM 687 C C . ARG A 1 84 ? 1.525 1.511 7.618 1.00 98.56 84 ARG A C 1
ATOM 689 O O . ARG A 1 84 ? 2.529 2.185 7.858 1.00 98.56 84 ARG A O 1
ATOM 696 N N . GLU A 1 85 ? 1.281 0.367 8.246 1.00 98.44 85 GLU A N 1
ATOM 697 C CA . GLU A 1 85 ? 2.208 -0.235 9.210 1.00 98.44 85 GLU A CA 1
ATOM 698 C C . GLU A 1 85 ? 3.531 -0.633 8.547 1.00 98.44 85 GLU A C 1
ATOM 700 O O . GLU A 1 85 ? 4.600 -0.360 9.099 1.00 98.44 85 GLU A O 1
ATOM 705 N N . ARG A 1 86 ? 3.488 -1.181 7.324 1.00 98.06 86 ARG A N 1
ATOM 706 C CA . ARG A 1 86 ? 4.693 -1.477 6.531 1.00 98.06 86 ARG A CA 1
ATOM 707 C C . ARG A 1 86 ? 5.503 -0.222 6.214 1.00 98.06 86 ARG A C 1
ATOM 709 O O . ARG A 1 86 ? 6.729 -0.275 6.300 1.00 98.06 86 ARG A O 1
ATOM 716 N N . ILE A 1 87 ? 4.851 0.907 5.912 1.00 98.06 87 ILE A N 1
ATOM 717 C CA . ILE A 1 87 ? 5.530 2.204 5.725 1.00 98.06 87 ILE A CA 1
ATOM 718 C C . ILE A 1 87 ? 6.285 2.593 6.999 1.00 98.06 87 ILE A C 1
ATOM 720 O O . ILE A 1 87 ? 7.477 2.890 6.943 1.00 98.06 87 ILE A O 1
ATOM 724 N N . ILE A 1 88 ? 5.614 2.557 8.156 1.00 98.12 88 ILE A N 1
ATOM 725 C CA . ILE A 1 88 ? 6.236 2.889 9.447 1.00 98.12 88 ILE A CA 1
ATOM 726 C C . ILE A 1 88 ? 7.412 1.949 9.736 1.00 98.12 88 ILE A C 1
ATOM 728 O O . ILE A 1 88 ? 8.461 2.410 10.182 1.00 98.12 88 ILE A O 1
ATOM 732 N N . ASN A 1 89 ? 7.256 0.649 9.482 1.00 97.12 89 ASN A N 1
ATOM 733 C CA . ASN A 1 89 ? 8.311 -0.332 9.710 1.00 97.12 89 ASN A CA 1
ATOM 734 C C . ASN A 1 89 ? 9.531 -0.076 8.813 1.00 97.12 89 ASN A C 1
ATOM 736 O O . ASN A 1 89 ? 10.652 -0.057 9.304 1.00 97.12 89 ASN A O 1
ATOM 740 N N . CYS A 1 90 ? 9.321 0.207 7.526 1.00 96.44 90 CYS A N 1
ATOM 741 C CA . CYS A 1 90 ? 10.399 0.557 6.599 1.00 96.44 90 CYS A CA 1
ATOM 742 C C . CYS A 1 90 ? 11.174 1.800 7.070 1.00 96.44 90 CYS A C 1
ATOM 744 O O . CYS A 1 90 ? 12.404 1.798 7.095 1.00 96.44 90 CYS A O 1
ATOM 746 N N . LEU A 1 91 ? 10.464 2.849 7.506 1.00 95.94 91 LEU A N 1
ATOM 747 C CA . LEU A 1 91 ? 11.081 4.071 8.036 1.00 95.94 91 LEU A CA 1
ATOM 748 C C . LEU A 1 91 ? 11.904 3.815 9.308 1.00 95.94 91 LEU A C 1
ATOM 750 O O . LEU A 1 91 ? 12.967 4.410 9.486 1.00 95.94 91 LEU A O 1
ATOM 754 N N . LYS A 1 92 ? 11.438 2.921 10.183 1.00 96.19 92 LYS A N 1
ATOM 755 C CA . LYS A 1 92 ? 12.149 2.556 11.414 1.00 96.19 92 LYS A CA 1
ATOM 756 C C . LYS A 1 92 ? 13.391 1.712 11.142 1.00 96.19 92 LYS A C 1
ATOM 758 O O . LYS A 1 92 ? 14.461 2.040 11.648 1.00 96.19 92 LYS A O 1
ATOM 763 N N . GLU A 1 93 ? 13.251 0.655 10.352 1.00 95.38 93 GLU A N 1
ATOM 764 C CA . GLU A 1 93 ? 14.309 -0.340 10.165 1.00 95.38 93 GLU A CA 1
ATOM 765 C C . GLU A 1 93 ? 15.418 0.157 9.232 1.00 95.38 93 GLU A C 1
ATOM 767 O O . GLU A 1 93 ? 16.595 -0.054 9.512 1.00 95.38 93 GLU A O 1
ATOM 772 N N . GLU A 1 94 ? 15.065 0.857 8.150 1.00 94.81 94 GLU A N 1
ATOM 773 C CA . GLU A 1 94 ? 16.029 1.222 7.098 1.00 94.81 94 GLU A CA 1
ATOM 774 C C . GLU A 1 94 ? 16.491 2.676 7.182 1.00 94.81 94 GLU A C 1
ATOM 776 O O . GLU A 1 94 ? 17.614 2.994 6.793 1.00 94.81 94 GLU A O 1
ATOM 781 N N . TYR A 1 95 ? 15.646 3.562 7.718 1.00 93.69 95 TYR A N 1
ATOM 782 C CA . TYR A 1 95 ? 15.952 4.990 7.854 1.00 93.69 95 TYR A CA 1
ATOM 783 C C . TYR A 1 95 ? 16.148 5.433 9.308 1.00 93.69 95 TYR A C 1
ATOM 785 O O . TYR A 1 95 ? 16.351 6.624 9.552 1.00 93.69 95 TYR A O 1
ATOM 793 N N . HIS A 1 96 ? 16.047 4.515 10.280 1.00 94.44 96 HIS A N 1
ATOM 7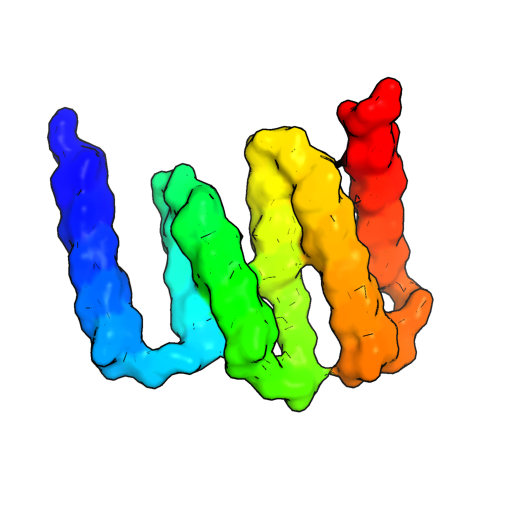94 C CA . HIS A 1 96 ? 16.150 4.792 11.723 1.00 94.44 96 HIS A CA 1
ATOM 795 C C . HIS A 1 96 ? 15.277 5.962 12.200 1.00 94.44 96 HIS A C 1
ATOM 797 O O . HIS A 1 96 ? 15.558 6.622 13.202 1.00 94.44 96 HIS A O 1
ATOM 803 N N . THR A 1 97 ? 14.191 6.223 11.475 1.00 94.19 97 THR A N 1
ATOM 804 C CA . THR A 1 97 ? 13.241 7.282 11.778 1.00 94.19 97 THR A CA 1
ATOM 805 C C . THR A 1 97 ? 12.162 6.671 12.654 1.00 94.19 97 THR A C 1
ATOM 807 O O . THR A 1 97 ? 11.479 5.740 12.244 1.00 94.19 97 THR A O 1
ATOM 810 N N . THR A 1 98 ? 12.011 7.163 13.882 1.00 92.12 98 THR A N 1
ATOM 811 C CA . THR A 1 98 ? 11.027 6.641 14.849 1.00 92.12 98 THR A CA 1
ATOM 812 C C . THR A 1 98 ? 9.966 7.669 15.238 1.00 92.12 98 THR A C 1
ATOM 814 O O . THR A 1 98 ? 8.940 7.306 15.812 1.00 92.12 98 THR A O 1
ATOM 817 N N . SER A 1 99 ? 10.176 8.939 14.889 1.00 92.25 99 SER A N 1
ATOM 818 C CA . SER A 1 99 ? 9.257 10.048 15.127 1.00 92.25 99 SER A CA 1
ATOM 819 C C . SER A 1 99 ? 9.331 11.069 13.989 1.00 92.25 99 SER A C 1
ATOM 821 O O . SER A 1 99 ? 10.247 11.044 13.166 1.00 92.25 99 SER A O 1
ATOM 823 N N . GLY A 1 100 ? 8.341 11.958 13.921 1.00 94.88 100 GLY A N 1
ATOM 824 C CA . GLY A 1 100 ? 8.241 12.989 12.889 1.00 94.88 100 GLY A CA 1
ATOM 825 C C . GLY A 1 100 ? 6.998 12.826 12.023 1.00 94.88 100 GLY A C 1
ATOM 826 O O . GLY A 1 100 ? 6.245 11.860 12.147 1.00 94.88 100 GLY A O 1
ATOM 827 N N . GLU A 1 101 ? 6.766 13.798 11.145 1.00 94.19 101 GLU A N 1
ATOM 828 C CA . GLU A 1 101 ? 5.497 13.907 10.420 1.00 94.19 101 GLU A CA 1
ATOM 829 C C . GLU A 1 101 ? 5.235 12.725 9.473 1.00 94.19 101 GLU A C 1
ATOM 831 O O . GLU A 1 101 ? 4.092 12.292 9.328 1.00 94.19 101 GLU A O 1
ATOM 836 N N . GLY A 1 102 ? 6.288 12.123 8.912 1.00 90.69 102 GLY A N 1
ATOM 837 C CA . GLY A 1 102 ? 6.170 10.906 8.105 1.00 90.69 102 GLY A CA 1
ATOM 838 C C . GLY A 1 102 ? 5.515 9.749 8.868 1.00 90.69 102 GLY A C 1
ATOM 839 O O . GLY A 1 102 ? 4.617 9.109 8.336 1.00 90.69 102 GLY A O 1
ATOM 840 N N . ILE A 1 103 ? 5.883 9.535 10.135 1.00 96.06 103 ILE A N 1
ATOM 841 C CA . ILE A 1 103 ? 5.307 8.478 10.986 1.00 96.06 103 ILE A CA 1
ATOM 842 C C . ILE A 1 103 ? 3.979 8.920 11.596 1.00 96.06 103 ILE A C 1
ATOM 844 O O . ILE A 1 103 ? 3.009 8.163 11.576 1.00 96.06 103 ILE A O 1
ATOM 848 N N . ASN A 1 104 ? 3.911 10.151 12.105 1.00 97.31 104 ASN A N 1
ATOM 849 C CA . ASN A 1 104 ? 2.714 10.669 12.763 1.00 97.31 104 ASN A CA 1
ATOM 850 C C . ASN A 1 104 ? 1.513 10.710 11.809 1.00 97.31 104 ASN A C 1
ATOM 852 O O . ASN A 1 104 ? 0.399 10.391 12.220 1.00 97.31 104 ASN A O 1
ATOM 856 N N . SER A 1 105 ? 1.731 11.059 10.538 1.00 97.19 105 SER A N 1
ATOM 857 C CA . SER A 1 105 ? 0.680 11.016 9.518 1.00 97.19 105 SER A CA 1
ATOM 858 C C . SER A 1 105 ? 0.150 9.599 9.292 1.00 97.19 105 SER A C 1
ATOM 860 O O . SER A 1 105 ? -1.065 9.419 9.273 1.00 97.19 105 SER A O 1
ATOM 862 N N . GLN A 1 106 ? 1.021 8.584 9.207 1.00 97.94 106 GLN A N 1
ATOM 863 C CA . GLN A 1 106 ? 0.578 7.194 9.052 1.00 97.94 106 GLN A CA 1
ATOM 864 C C . GLN A 1 106 ? -0.224 6.713 10.264 1.00 97.94 106 GLN A C 1
ATOM 866 O O . GLN A 1 106 ? -1.264 6.088 10.088 1.00 97.94 106 GLN A O 1
ATOM 871 N N . LEU A 1 107 ? 0.214 7.044 11.483 1.00 98.12 107 LEU A N 1
ATOM 872 C CA . LEU A 1 107 ? -0.496 6.667 12.708 1.00 98.12 107 LEU A CA 1
ATOM 873 C C . LEU A 1 107 ? -1.894 7.294 12.788 1.00 98.12 107 LEU A C 1
ATOM 875 O O . LEU A 1 107 ? -2.846 6.599 13.128 1.00 98.12 107 LEU A O 1
ATOM 879 N N . ARG A 1 108 ? -2.044 8.579 12.436 1.00 98.00 108 ARG A N 1
ATOM 880 C CA . ARG A 1 108 ? -3.366 9.234 12.417 1.00 98.00 108 ARG A CA 1
ATOM 881 C C . ARG A 1 108 ? -4.316 8.574 11.423 1.00 98.00 108 ARG A C 1
ATOM 883 O O . ARG A 1 108 ? -5.483 8.376 11.748 1.00 98.00 108 ARG A O 1
ATOM 890 N N . GLU A 1 109 ? -3.822 8.212 10.241 1.00 98.06 109 GLU A N 1
ATOM 891 C CA . GLU A 1 109 ? -4.633 7.500 9.253 1.00 98.06 109 GLU A CA 1
ATOM 892 C C . GLU A 1 109 ? -4.997 6.090 9.725 1.00 98.06 109 GLU A C 1
ATOM 894 O O . GLU A 1 109 ? -6.149 5.699 9.590 1.00 98.06 109 GLU A O 1
ATOM 899 N N . ILE A 1 110 ? -4.076 5.351 10.353 1.00 98.38 110 ILE A N 1
ATOM 900 C CA . ILE A 1 110 ? -4.382 4.038 10.944 1.00 98.38 110 ILE A CA 1
ATOM 901 C C . ILE A 1 110 ? -5.512 4.151 11.974 1.00 98.38 110 ILE A C 1
ATOM 903 O O . ILE A 1 110 ? -6.467 3.379 11.915 1.00 98.38 110 ILE A O 1
ATOM 907 N N . GLU A 1 111 ? -5.446 5.119 12.889 1.00 98.06 111 GLU A N 1
ATOM 908 C CA . GLU A 1 111 ? -6.499 5.312 13.894 1.00 98.06 111 GLU A CA 1
ATOM 909 C C . GLU A 1 111 ? -7.835 5.725 13.262 1.00 98.06 111 GLU A C 1
ATOM 911 O O . GLU A 1 111 ? -8.883 5.204 13.648 1.00 98.06 111 GLU A O 1
ATOM 916 N N . ARG A 1 112 ? -7.813 6.584 12.230 1.00 98.00 112 ARG A N 1
ATOM 917 C CA . ARG A 1 112 ? -9.017 6.918 11.453 1.00 98.00 112 ARG A CA 1
ATOM 918 C C . ARG A 1 112 ? -9.635 5.671 10.820 1.00 98.00 112 ARG A C 1
ATOM 920 O O . ARG A 1 112 ? -10.844 5.495 10.902 1.00 98.00 112 ARG A O 1
ATOM 927 N N . LEU A 1 113 ? -8.824 4.824 10.188 1.00 97.62 113 LEU A N 1
ATOM 928 C CA . LEU A 1 113 ? -9.294 3.617 9.507 1.00 97.62 113 LEU A CA 1
ATOM 929 C C . LEU A 1 113 ? -9.829 2.573 10.491 1.00 97.62 113 LEU A C 1
ATOM 931 O O . LEU A 1 113 ? -10.863 1.972 10.222 1.00 97.62 113 LEU A O 1
ATOM 935 N N . LYS A 1 114 ? -9.197 2.400 11.659 1.00 97.62 114 LYS A N 1
ATOM 936 C CA . LYS A 1 114 ? -9.710 1.514 12.720 1.00 97.62 114 LYS A CA 1
ATOM 937 C C . LYS A 1 114 ? -11.113 1.913 13.173 1.00 97.62 114 LYS A C 1
ATOM 939 O O . LYS A 1 114 ? -11.950 1.038 13.362 1.00 97.62 114 LYS A O 1
ATOM 944 N N . ALA A 1 115 ? -11.381 3.214 13.287 1.00 96.88 115 ALA A N 1
ATOM 945 C CA . ALA A 1 115 ? -12.701 3.728 13.653 1.00 96.88 115 ALA A CA 1
ATOM 946 C C . ALA A 1 115 ? -13.786 3.483 12.583 1.00 96.88 115 ALA A C 1
ATOM 948 O O . ALA A 1 115 ? -14.967 3.608 12.885 1.00 96.88 115 ALA A O 1
ATOM 949 N N . LEU A 1 116 ? -13.412 3.150 11.341 1.00 94.12 116 LEU A N 1
ATOM 950 C CA . LEU A 1 116 ? -14.357 2.766 10.282 1.00 94.12 116 LEU A CA 1
ATOM 951 C C . LEU A 1 116 ? -14.691 1.267 10.293 1.00 94.12 116 LEU A C 1
ATOM 953 O O . LEU A 1 116 ? -15.636 0.854 9.626 1.00 94.12 116 LEU A O 1
ATOM 957 N N . ILE A 1 117 ? -13.904 0.455 11.008 1.00 92.75 117 ILE A N 1
ATOM 958 C CA . ILE A 1 117 ? -14.077 -1.004 11.110 1.00 92.75 117 ILE A CA 1
ATOM 959 C C . ILE A 1 117 ? -14.812 -1.388 12.409 1.00 92.75 117 ILE A C 1
ATOM 961 O O . ILE A 1 117 ? -15.348 -2.492 12.506 1.00 92.75 117 ILE A O 1
ATOM 965 N N . SER A 1 118 ? -14.816 -0.499 13.409 1.00 79.56 118 SER A N 1
ATOM 966 C CA . SER A 1 118 ? -15.511 -0.663 14.696 1.00 79.56 118 SER A CA 1
ATOM 967 C C . SER A 1 118 ? -17.013 -0.433 14.592 1.00 79.56 118 SER A C 1
ATOM 969 O O . SER A 1 118 ? -17.764 -1.237 15.185 1.00 79.56 118 SER A O 1
#

Foldseek 3Di:
DPLVVVVVVVVVVLVVVCVVDPVALVSLQVVLVVCVVVVNNVSSLVSLVSSQVRDDPLGDLSSLVSQLVSCVVVLVLVRNLVSLVVQQVSCCPRVVDNDDDSNVVSVVSNVVSVVVVD

pLDDT: mean 88.13, std 14.58, range [45.75, 98.69]